Protein AF-A0A356KSC3-F1 (afdb_monomer)

Radius of gyration: 16.09 Å; Cα contacts (8 Å, |Δi|>4): 165; chains: 1; bounding box: 36×37×34 Å

Solvent-accessible surface area (backbone atoms only — not comparable to full-atom values): 6165 Å² total; per-residue (Å²): 76,84,60,41,47,56,72,28,48,77,70,73,50,57,37,32,36,41,50,72,45,70,57,93,95,36,79,43,36,40,39,37,40,24,65,64,40,64,39,87,95,36,61,12,25,31,35,39,35,40,72,95,79,48,36,33,34,33,31,51,90,41,76,85,51,82,69,44,71,64,75,84,78,94,64,64,59,71,78,58,80,89,83,75,70,90,54,84,92,71,60,64,64,69,62,51,52,55,50,48,66,73,39,107

Sequence (104 aa):
DPIDGTKGFLRGEHYAVALALLAGNQVQVAALACPQLPCGEHTGTLAWAIRGEGAFMVPLDEPEAAPVRLAVAQRPLPEARQLESVEPGHHDRERAERLRSALG

Structure (mmCIF, N/CA/C/O backbone):
data_AF-A0A356KSC3-F1
#
_entry.id   AF-A0A356KSC3-F1
#
loop_
_atom_site.group_PDB
_atom_site.id
_atom_site.type_symbol
_atom_site.label_atom_id
_atom_site.label_alt_id
_atom_site.label_comp_id
_atom_site.label_asym_id
_atom_site.label_entity_id
_atom_site.label_seq_id
_atom_site.pdbx_PDB_ins_code
_atom_site.Cartn_x
_atom_site.Cartn_y
_atom_site.Cartn_z
_atom_site.occupancy
_atom_site.B_iso_or_equiv
_atom_site.auth_seq_id
_atom_site.auth_comp_id
_atom_site.auth_asym_id
_atom_site.auth_atom_id
_atom_site.pdbx_PDB_model_num
ATOM 1 N N . ASP A 1 1 ? 1.341 10.148 5.515 1.00 95.56 1 ASP A N 1
ATOM 2 C CA . ASP A 1 1 ? 2.766 10.355 5.229 1.00 95.56 1 ASP A CA 1
ATOM 3 C C . ASP A 1 1 ? 2.912 10.606 3.736 1.00 95.56 1 ASP A C 1
ATOM 5 O O . ASP A 1 1 ? 2.484 9.746 2.971 1.00 95.56 1 ASP A O 1
ATOM 9 N N . PRO A 1 2 ? 3.395 11.780 3.297 1.00 96.31 2 PRO A N 1
ATOM 10 C CA . PRO A 1 2 ? 3.589 12.036 1.875 1.00 96.31 2 PRO A CA 1
ATOM 11 C C . PRO A 1 2 ? 4.611 11.092 1.224 1.00 96.31 2 PRO A C 1
ATOM 13 O O . PRO A 1 2 ? 4.483 10.839 0.032 1.00 96.31 2 PRO A O 1
ATOM 16 N N . ILE A 1 3 ? 5.606 10.584 1.966 1.00 96.94 3 ILE A N 1
ATOM 17 C CA . ILE A 1 3 ? 6.614 9.641 1.459 1.00 96.94 3 ILE A CA 1
ATOM 18 C C . ILE A 1 3 ? 6.989 8.666 2.584 1.00 96.94 3 IL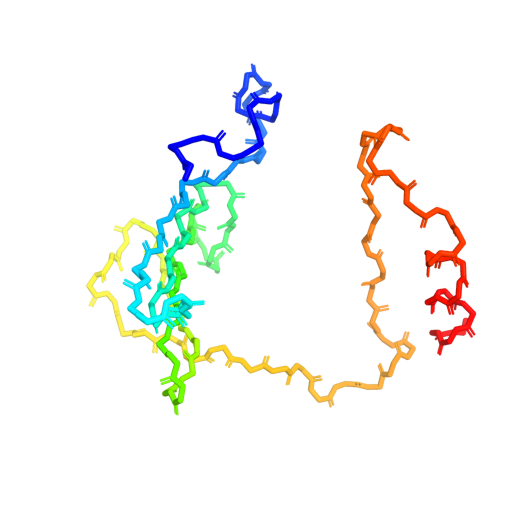E A C 1
ATOM 20 O O . ILE A 1 3 ? 8.005 8.840 3.264 1.00 96.94 3 ILE A O 1
ATOM 24 N N . ASP A 1 4 ? 6.194 7.606 2.732 1.00 94.50 4 ASP A N 1
ATOM 25 C CA . ASP A 1 4 ? 6.536 6.470 3.587 1.00 94.50 4 ASP A CA 1
ATOM 26 C C . ASP A 1 4 ? 7.533 5.558 2.857 1.00 94.50 4 ASP A C 1
ATOM 28 O O . ASP A 1 4 ? 7.320 5.173 1.705 1.00 94.50 4 ASP A O 1
ATOM 32 N N . GLY A 1 5 ? 8.657 5.242 3.503 1.00 92.12 5 GLY A N 1
ATOM 33 C CA . GLY A 1 5 ? 9.799 4.592 2.852 1.00 92.12 5 GLY A CA 1
ATOM 34 C C . GLY A 1 5 ? 10.785 5.569 2.197 1.00 92.12 5 GLY A C 1
ATOM 35 O O . GLY A 1 5 ? 11.319 5.291 1.127 1.00 92.12 5 GLY A O 1
ATOM 36 N N . THR A 1 6 ? 11.085 6.705 2.840 1.00 93.19 6 THR A N 1
ATOM 37 C CA . THR A 1 6 ? 11.959 7.772 2.301 1.00 93.19 6 THR A CA 1
ATOM 38 C C . THR A 1 6 ? 13.312 7.277 1.763 1.00 93.19 6 THR A C 1
ATOM 40 O O . THR A 1 6 ? 13.783 7.770 0.741 1.00 93.19 6 THR A O 1
ATOM 43 N N . LYS A 1 7 ? 13.949 6.283 2.404 1.00 90.88 7 LYS A N 1
ATOM 44 C CA . LYS A 1 7 ? 15.192 5.676 1.883 1.00 90.88 7 LYS A CA 1
ATOM 45 C C . LYS A 1 7 ? 14.972 4.959 0.549 1.00 90.88 7 LYS A C 1
ATOM 47 O O . LYS A 1 7 ? 15.808 5.093 -0.337 1.00 90.88 7 LYS A O 1
ATOM 52 N N . GLY A 1 8 ? 13.865 4.227 0.420 1.00 91.31 8 GLY A N 1
ATOM 53 C CA . GLY A 1 8 ? 13.478 3.565 -0.823 1.00 91.31 8 GLY A CA 1
ATOM 54 C C . GLY A 1 8 ? 13.197 4.589 -1.918 1.00 91.31 8 GLY A C 1
ATOM 55 O O . GLY A 1 8 ? 13.778 4.498 -2.993 1.00 91.31 8 GLY A O 1
ATOM 56 N N . PHE A 1 9 ? 12.446 5.651 -1.605 1.00 93.25 9 PHE A N 1
ATOM 57 C CA . PHE A 1 9 ? 12.219 6.771 -2.527 1.00 93.25 9 PHE A CA 1
ATOM 58 C C . PHE A 1 9 ? 13.531 7.377 -3.054 1.00 93.25 9 PHE A C 1
ATOM 60 O O . PHE A 1 9 ? 13.709 7.511 -4.262 1.00 93.25 9 PHE A O 1
ATOM 67 N N . LEU A 1 10 ? 14.487 7.680 -2.165 1.00 93.69 10 LEU A N 1
ATOM 68 C CA . LEU A 1 10 ? 15.793 8.237 -2.546 1.00 93.69 10 LEU A CA 1
ATOM 69 C C . LEU A 1 10 ? 16.644 7.281 -3.399 1.00 93.69 10 LEU A C 1
ATOM 71 O O . LEU A 1 10 ? 17.506 7.741 -4.145 1.00 93.69 10 LEU A O 1
ATOM 75 N N . ARG A 1 11 ? 16.418 5.968 -3.294 1.00 92.25 11 ARG A N 1
ATOM 76 C CA . ARG A 1 11 ? 17.085 4.936 -4.103 1.00 92.25 11 ARG A CA 1
ATOM 77 C C . ARG A 1 11 ? 16.348 4.625 -5.413 1.00 92.25 11 ARG A C 1
ATOM 79 O O . ARG A 1 11 ? 16.855 3.839 -6.205 1.00 92.25 11 ARG A O 1
ATOM 86 N N . GLY A 1 12 ? 15.180 5.226 -5.654 1.00 90.56 12 GLY A N 1
ATOM 87 C CA . GLY A 1 12 ? 14.307 4.857 -6.775 1.00 90.56 12 GLY A CA 1
ATOM 88 C C . GLY A 1 12 ? 13.635 3.488 -6.604 1.00 90.56 12 GLY A C 1
ATOM 89 O O . GLY A 1 12 ? 13.211 2.885 -7.585 1.00 90.56 12 GLY A O 1
ATOM 90 N N . GLU A 1 13 ? 13.560 2.991 -5.370 1.00 91.19 13 GLU A N 1
ATOM 91 C CA . GLU A 1 13 ? 12.931 1.726 -4.983 1.00 91.19 13 GLU A CA 1
ATOM 92 C C . GLU A 1 13 ? 11.480 1.971 -4.510 1.00 91.19 13 GLU A C 1
ATOM 94 O O . GLU A 1 13 ? 10.837 2.957 -4.877 1.00 91.19 13 GLU A O 1
ATOM 99 N N . HIS A 1 14 ? 10.937 1.066 -3.692 1.00 91.69 14 HIS A N 1
ATOM 100 C CA . HIS A 1 14 ? 9.572 1.155 -3.184 1.00 91.69 14 HIS A CA 1
ATOM 101 C C . HIS A 1 14 ? 9.390 2.287 -2.165 1.00 91.69 14 HIS A C 1
ATOM 103 O O . HIS A 1 14 ? 10.169 2.434 -1.222 1.00 91.69 14 HIS A O 1
ATOM 109 N N . TYR A 1 15 ? 8.298 3.029 -2.326 1.00 95.50 15 TYR A N 1
ATOM 110 C CA . TYR A 1 15 ? 7.739 3.943 -1.334 1.00 95.50 15 TYR A CA 1
ATOM 111 C C . TYR A 1 15 ? 6.213 3.979 -1.480 1.00 95.50 15 TYR A C 1
ATOM 113 O O . TYR A 1 15 ? 5.663 3.469 -2.464 1.00 95.50 15 TYR A O 1
ATOM 121 N N . ALA A 1 16 ? 5.529 4.587 -0.515 1.00 97.56 16 ALA A N 1
ATOM 122 C CA . ALA A 1 16 ? 4.096 4.829 -0.594 1.00 97.56 16 ALA A CA 1
ATOM 123 C C . ALA A 1 16 ? 3.738 6.268 -0.212 1.00 97.56 16 ALA A C 1
ATOM 125 O O . ALA A 1 16 ? 4.354 6.875 0.665 1.00 97.56 16 ALA A O 1
ATOM 126 N N . VAL A 1 17 ? 2.688 6.794 -0.840 1.00 98.06 17 VAL A N 1
ATOM 127 C CA . VAL A 1 17 ? 1.967 7.969 -0.343 1.00 98.06 17 VAL A CA 1
ATOM 128 C C . VAL A 1 17 ? 0.808 7.457 0.501 1.00 98.06 17 VAL A C 1
ATOM 130 O O . VAL A 1 17 ? -0.072 6.761 -0.008 1.00 98.06 17 VAL A O 1
ATOM 133 N N . ALA A 1 18 ? 0.806 7.790 1.788 1.00 98.25 18 ALA A N 1
ATOM 134 C CA . ALA A 1 18 ? -0.153 7.274 2.754 1.00 98.25 18 ALA A CA 1
ATOM 135 C C . ALA A 1 18 ? -1.085 8.367 3.281 1.00 98.25 18 ALA A C 1
ATOM 137 O O . ALA A 1 18 ? -0.636 9.390 3.811 1.00 98.25 18 ALA A O 1
ATOM 138 N N . LEU A 1 19 ? -2.391 8.115 3.216 1.00 98.31 19 LEU A N 1
ATOM 139 C CA . LEU A 1 19 ? -3.431 9.002 3.726 1.00 98.31 19 LEU A CA 1
ATOM 140 C C . LEU A 1 19 ? -4.427 8.215 4.579 1.00 98.31 19 LEU A C 1
ATOM 142 O O . LEU A 1 19 ? -4.802 7.095 4.244 1.00 98.31 19 LEU A O 1
ATOM 146 N N . ALA A 1 20 ? -4.886 8.813 5.675 1.00 98.25 20 ALA A N 1
ATOM 147 C CA . ALA A 1 20 ? -5.933 8.234 6.504 1.00 98.25 20 ALA A CA 1
ATOM 148 C C . ALA A 1 20 ? -6.877 9.316 7.029 1.00 98.25 20 ALA A C 1
ATOM 150 O O . ALA A 1 20 ? -6.445 10.414 7.383 1.00 98.25 20 ALA A O 1
ATOM 151 N N . LEU A 1 21 ? -8.160 8.971 7.117 1.00 98.50 21 LEU A N 1
ATOM 152 C CA . LEU A 1 21 ? -9.179 9.759 7.797 1.00 98.50 21 LEU A CA 1
ATOM 153 C C . LEU A 1 21 ? -9.457 9.137 9.162 1.00 98.50 21 LEU A C 1
ATOM 155 O O . LEU A 1 21 ? -9.855 7.971 9.260 1.00 98.50 21 LEU A O 1
ATOM 159 N N . LEU A 1 22 ? -9.280 9.936 10.211 1.00 98.25 22 LEU A N 1
ATOM 160 C CA . LEU A 1 22 ? -9.618 9.560 11.574 1.00 98.25 22 LEU A CA 1
ATOM 161 C C . LEU A 1 22 ? -10.914 10.249 12.001 1.00 98.25 22 LEU A C 1
ATOM 163 O O . LEU A 1 22 ? -11.097 11.442 11.771 1.00 98.25 22 LEU A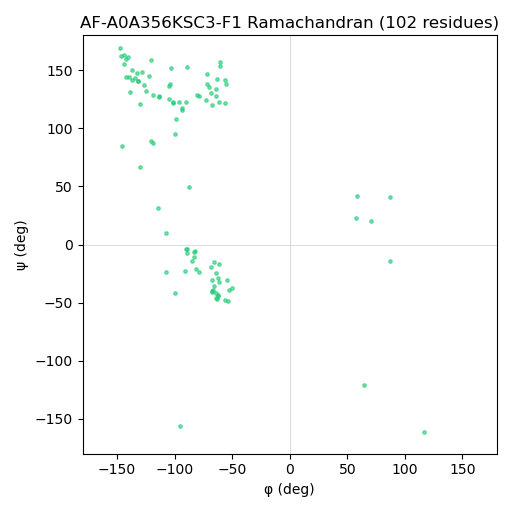 O 1
ATOM 167 N N . ALA A 1 23 ? -11.775 9.506 12.687 1.00 98.19 23 ALA A N 1
ATOM 168 C CA . ALA A 1 23 ? -12.917 10.045 13.414 1.00 98.19 23 ALA A CA 1
ATOM 169 C C . ALA A 1 23 ? -13.029 9.315 14.754 1.00 98.19 23 ALA A C 1
ATOM 171 O O . ALA A 1 23 ? -12.939 8.087 14.797 1.00 98.19 23 ALA A O 1
ATOM 172 N N . GLY A 1 24 ? -13.178 10.063 15.851 1.00 96.94 24 GLY A N 1
ATOM 173 C CA . GLY A 1 24 ? -13.285 9.486 17.197 1.00 96.94 24 GLY A CA 1
ATOM 174 C C . GLY A 1 24 ? -12.077 8.631 17.600 1.00 96.94 24 GLY A C 1
ATOM 175 O O . GLY A 1 24 ? -12.253 7.548 18.145 1.00 96.94 24 GLY A O 1
ATOM 176 N N . ASN A 1 25 ? -10.855 9.080 17.288 1.00 96.75 25 ASN A N 1
ATOM 177 C CA . ASN A 1 25 ? -9.606 8.335 17.520 1.00 96.75 25 ASN A CA 1
ATOM 178 C C . ASN A 1 25 ? -9.544 6.956 16.840 1.00 96.75 25 ASN A C 1
ATOM 180 O O . ASN A 1 25 ? -8.772 6.088 17.244 1.00 96.75 25 ASN A O 1
ATOM 184 N N . GLN A 1 26 ? -10.334 6.748 15.788 1.00 97.94 26 GLN A N 1
ATOM 185 C CA . GLN A 1 26 ? -10.325 5.524 15.001 1.00 97.94 26 GLN A CA 1
ATOM 186 C C . GLN A 1 26 ? -10.129 5.847 13.523 1.00 97.94 26 GLN A C 1
ATOM 188 O O . GLN A 1 26 ? -10.755 6.761 12.988 1.00 97.94 26 GLN A O 1
ATOM 193 N N . VAL A 1 27 ? -9.279 5.068 12.850 1.00 97.94 27 VAL A N 1
ATOM 194 C CA . VAL A 1 27 ? -9.131 5.126 11.390 1.00 97.94 27 VAL A CA 1
ATOM 195 C C . VAL A 1 27 ? -10.420 4.611 10.752 1.00 97.94 27 VAL A C 1
ATOM 197 O O . VAL A 1 27 ? -10.809 3.464 11.003 1.00 97.94 27 VAL A O 1
ATOM 200 N N . GLN A 1 28 ? -11.070 5.462 9.959 1.00 98.56 28 GLN A N 1
ATOM 201 C CA . GLN A 1 28 ? -12.304 5.156 9.228 1.00 98.56 28 GLN A CA 1
ATOM 202 C C . GLN A 1 28 ? -12.020 4.819 7.766 1.00 98.56 28 GLN A C 1
ATOM 204 O O . GLN A 1 28 ? -12.578 3.862 7.236 1.00 98.56 28 GLN A O 1
ATOM 209 N N . VAL A 1 29 ? -11.113 5.575 7.145 1.00 98.44 2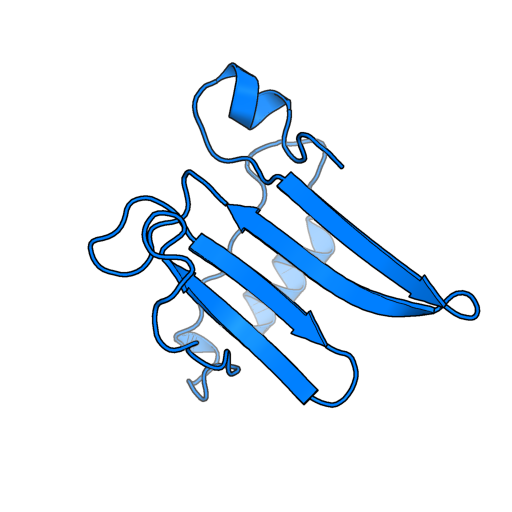9 VAL A N 1
ATOM 210 C CA . VAL A 1 29 ? -10.666 5.370 5.764 1.00 98.44 29 VAL A CA 1
ATOM 211 C C . VAL A 1 29 ? -9.145 5.409 5.738 1.00 98.44 29 VAL A C 1
ATOM 213 O O . VAL A 1 29 ? -8.538 6.227 6.431 1.00 98.44 29 VAL A O 1
ATOM 216 N N . ALA A 1 30 ? -8.534 4.544 4.939 1.00 98.44 30 ALA A N 1
ATOM 217 C CA . ALA A 1 30 ? -7.107 4.574 4.647 1.00 98.44 30 ALA A CA 1
ATOM 218 C C . ALA A 1 30 ? -6.888 4.398 3.145 1.00 98.44 30 ALA A C 1
ATOM 220 O O . ALA A 1 30 ? -7.613 3.633 2.514 1.00 98.44 30 ALA A O 1
ATOM 221 N N . ALA A 1 31 ? -5.893 5.084 2.595 1.00 98.31 31 ALA A N 1
ATOM 222 C CA . ALA A 1 31 ? -5.466 4.958 1.212 1.00 98.31 31 ALA A CA 1
ATOM 223 C C . ALA A 1 31 ? -3.935 4.930 1.129 1.00 98.31 31 ALA A C 1
ATOM 225 O O . ALA A 1 31 ? -3.243 5.642 1.864 1.00 98.31 31 ALA A O 1
ATOM 226 N N . LEU A 1 32 ? -3.429 4.103 0.222 1.00 98.38 32 LEU A N 1
ATOM 227 C CA . LEU A 1 32 ? -2.024 3.955 -0.120 1.00 98.38 32 LEU A CA 1
ATOM 228 C C . LEU A 1 32 ? -1.893 4.030 -1.638 1.00 98.38 32 LEU A C 1
ATOM 230 O O . LEU A 1 32 ? -2.463 3.203 -2.349 1.00 98.38 32 LEU A O 1
ATOM 234 N N . ALA A 1 33 ? -1.124 4.995 -2.131 1.00 98.00 33 ALA A N 1
ATOM 235 C CA . ALA A 1 33 ? -0.614 4.952 -3.495 1.00 98.00 33 ALA A CA 1
ATOM 236 C C . ALA A 1 33 ? 0.801 4.371 -3.456 1.00 98.00 33 ALA A C 1
ATOM 238 O O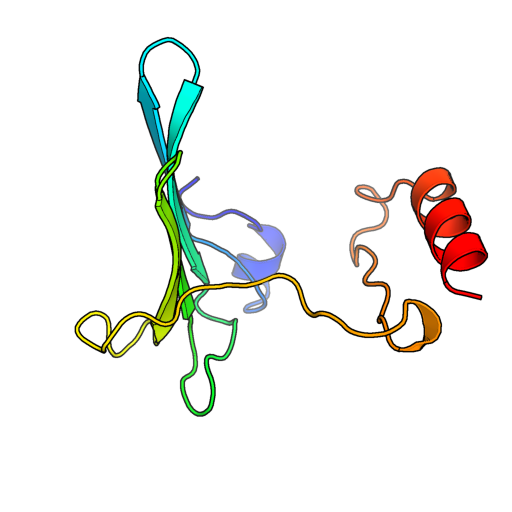 . ALA A 1 33 ? 1.666 4.910 -2.764 1.00 98.00 33 ALA A O 1
ATOM 239 N N . CYS A 1 34 ? 1.025 3.286 -4.193 1.00 97.56 34 CYS A N 1
ATOM 240 C CA . CYS A 1 34 ? 2.276 2.532 -4.233 1.00 97.56 34 CYS A CA 1
ATOM 241 C C . CYS A 1 34 ? 2.824 2.533 -5.672 1.00 97.56 34 CYS A C 1
ATOM 243 O O . CYS A 1 34 ? 2.494 1.627 -6.444 1.00 97.56 34 CYS A O 1
ATOM 245 N N . PRO A 1 35 ? 3.643 3.528 -6.065 1.00 96.56 35 PRO A N 1
ATOM 246 C CA . PRO A 1 35 ? 4.034 3.722 -7.464 1.00 96.56 35 PRO A CA 1
ATOM 247 C C . PRO A 1 35 ? 4.952 2.646 -8.043 1.00 96.56 35 PRO A C 1
ATOM 249 O O . PRO A 1 35 ? 5.045 2.540 -9.255 1.00 96.56 35 PRO A O 1
ATOM 252 N N . GLN A 1 36 ? 5.635 1.868 -7.200 1.00 94.31 36 GLN A N 1
ATOM 253 C CA . GLN A 1 36 ? 6.502 0.757 -7.615 1.00 94.31 36 GLN A CA 1
ATOM 254 C C . GLN A 1 36 ? 5.894 -0.619 -7.315 1.00 94.31 36 GLN A C 1
ATOM 256 O O . GLN A 1 36 ? 6.607 -1.617 -7.373 1.00 94.31 36 GLN A O 1
ATOM 261 N N . LEU A 1 37 ? 4.620 -0.698 -6.915 1.00 94.50 37 LEU A N 1
ATOM 262 C CA . LEU A 1 37 ? 3.939 -1.975 -6.696 1.00 94.50 37 LEU A CA 1
ATOM 263 C C . LEU A 1 37 ? 3.093 -2.313 -7.931 1.00 94.50 37 LEU A C 1
ATOM 265 O O . LEU A 1 37 ? 2.048 -1.680 -8.112 1.00 94.50 37 LEU A O 1
ATOM 269 N N . PRO A 1 38 ? 3.493 -3.302 -8.752 1.00 94.00 38 PRO A N 1
ATOM 270 C CA . PRO A 1 38 ? 2.765 -3.628 -9.970 1.00 94.00 38 PRO A CA 1
ATOM 271 C C . PRO A 1 38 ? 1.344 -4.119 -9.690 1.00 94.00 38 PRO A C 1
ATOM 273 O O . PRO A 1 38 ? 1.115 -4.885 -8.749 1.00 94.00 38 PRO A O 1
ATOM 276 N N . CYS A 1 39 ? 0.407 -3.723 -10.548 1.00 93.62 39 CYS A N 1
ATOM 277 C CA . CYS A 1 39 ? -0.977 -4.188 -10.535 1.00 93.62 39 CYS A CA 1
ATOM 278 C C . CYS A 1 39 ? -1.266 -4.899 -11.863 1.00 93.62 39 CYS A C 1
ATOM 280 O O . CYS A 1 39 ? -1.679 -4.274 -12.835 1.00 93.62 39 CYS A O 1
ATOM 282 N N . GLY A 1 40 ? -0.983 -6.202 -11.943 1.00 89.94 40 GLY A N 1
ATOM 283 C CA . GLY A 1 40 ? -1.005 -6.914 -13.226 1.00 89.94 40 GLY A CA 1
ATOM 284 C C . GLY A 1 40 ? 0.071 -6.370 -14.171 1.00 89.94 40 GLY A C 1
ATOM 285 O O . GLY A 1 40 ? 1.246 -6.382 -13.817 1.00 89.94 40 GLY A O 1
ATOM 286 N N . GLU A 1 41 ? -0.340 -5.869 -15.336 1.00 92.12 41 GLU A N 1
ATOM 287 C CA . GLU A 1 41 ? 0.553 -5.257 -16.335 1.00 92.12 41 GLU A CA 1
ATOM 288 C C . GLU A 1 41 ? 0.878 -3.776 -16.036 1.00 92.12 41 GLU A C 1
ATOM 290 O O . GLU A 1 41 ? 1.709 -3.171 -16.712 1.00 92.12 41 GLU A O 1
ATOM 295 N N . HIS A 1 42 ? 0.244 -3.180 -15.021 1.00 93.25 42 HIS A N 1
ATOM 296 C CA . HIS A 1 42 ? 0.417 -1.774 -14.655 1.00 93.25 42 HIS A CA 1
ATOM 297 C C . HIS A 1 42 ? 1.556 -1.566 -13.656 1.00 93.25 42 HIS A C 1
ATOM 299 O O . HIS A 1 42 ? 1.860 -2.434 -12.835 1.00 93.25 42 HIS A O 1
ATOM 305 N N . THR A 1 43 ? 2.164 -0.379 -13.676 1.00 88.81 43 THR A N 1
ATOM 306 C CA . THR A 1 43 ? 3.393 -0.089 -12.916 1.00 88.81 43 THR A CA 1
ATOM 307 C C . THR A 1 43 ? 3.163 0.322 -11.462 1.00 88.81 43 THR A C 1
ATOM 309 O O . THR A 1 43 ? 4.100 0.252 -10.672 1.00 88.81 43 THR A O 1
ATOM 312 N N . GLY A 1 44 ? 1.933 0.670 -11.076 1.00 96.81 44 GLY A N 1
ATOM 313 C CA . GLY A 1 44 ? 1.604 1.096 -9.717 1.00 96.81 44 GLY A CA 1
ATOM 314 C C . GLY A 1 44 ? 0.233 0.622 -9.254 1.00 96.81 44 GLY A C 1
ATOM 315 O O . GLY A 1 44 ? -0.633 0.271 -10.054 1.00 96.81 44 GLY A O 1
ATOM 316 N N . THR A 1 45 ? 0.023 0.661 -7.941 1.00 97.94 45 THR A N 1
ATOM 317 C CA . THR A 1 45 ? -1.241 0.273 -7.304 1.00 97.94 45 THR A CA 1
ATOM 318 C C . THR A 1 45 ? -1.766 1.410 -6.437 1.00 97.94 45 THR A C 1
ATOM 320 O O . THR A 1 45 ? -1.031 1.951 -5.609 1.00 97.94 45 THR A O 1
ATOM 323 N N . LEU A 1 46 ? -3.049 1.735 -6.575 1.00 98.12 46 LEU A N 1
ATOM 324 C CA . LEU A 1 46 ? -3.804 2.498 -5.587 1.00 98.12 46 LEU A CA 1
ATOM 325 C C . LEU A 1 46 ? -4.658 1.522 -4.778 1.00 98.12 46 LEU A C 1
ATOM 327 O O . LEU A 1 46 ? -5.491 0.818 -5.341 1.00 98.12 46 LEU A O 1
ATOM 331 N N . ALA A 1 47 ? -4.472 1.489 -3.463 1.00 98.19 47 ALA A N 1
ATOM 332 C CA . ALA A 1 47 ? -5.258 0.666 -2.555 1.00 98.19 47 ALA A CA 1
ATOM 333 C C . ALA A 1 47 ? -5.939 1.528 -1.493 1.00 98.19 47 ALA A C 1
ATOM 335 O O . ALA A 1 47 ? -5.371 2.509 -1.015 1.00 98.19 47 ALA A O 1
ATOM 336 N N . TRP A 1 48 ? -7.146 1.151 -1.086 1.00 98.56 48 TRP A N 1
ATOM 337 C CA . TRP A 1 48 ? -7.851 1.811 0.007 1.00 98.56 48 TRP A CA 1
ATOM 338 C C . TRP A 1 48 ? -8.700 0.831 0.799 1.00 98.56 48 TRP A C 1
ATOM 340 O O . TRP A 1 48 ? -9.023 -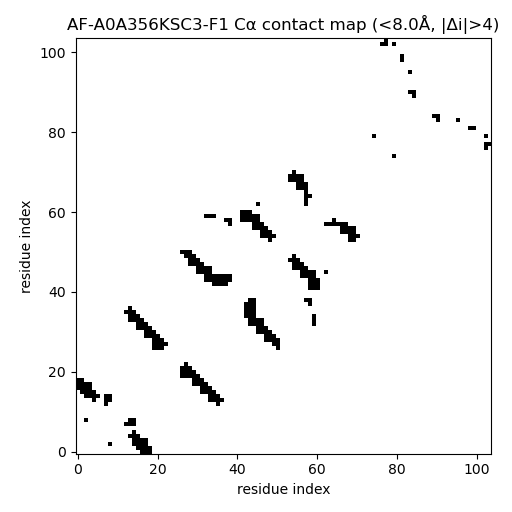0.265 0.346 1.00 98.56 48 TRP A O 1
ATOM 350 N N . ALA A 1 49 ? -9.070 1.237 2.004 1.00 98.56 49 ALA A N 1
ATOM 351 C CA . ALA A 1 49 ? -9.977 0.495 2.853 1.00 98.56 49 ALA A CA 1
ATOM 352 C C . ALA A 1 49 ? -10.936 1.440 3.566 1.00 98.56 49 ALA A C 1
ATOM 354 O O . ALA A 1 49 ? -10.551 2.532 3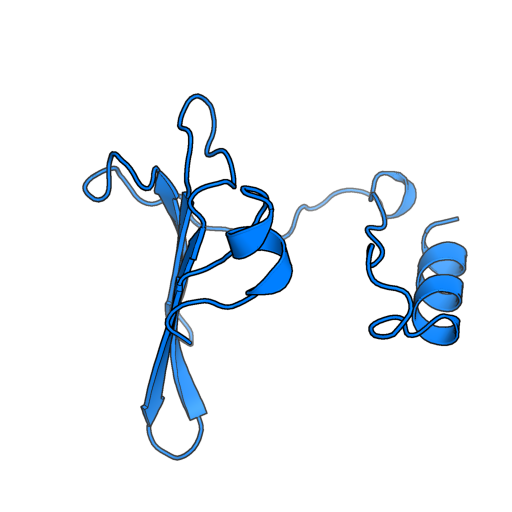.991 1.00 98.56 49 ALA A O 1
ATOM 355 N N . ILE A 1 50 ? -12.171 0.976 3.728 1.00 98.50 50 ILE A N 1
ATOM 356 C CA . ILE A 1 50 ? -13.210 1.638 4.512 1.00 98.50 50 ILE A CA 1
ATOM 357 C C . ILE A 1 50 ? -13.604 0.681 5.634 1.00 98.50 50 ILE A C 1
ATOM 359 O O . ILE A 1 50 ? -13.875 -0.507 5.409 1.00 98.50 50 ILE A O 1
ATOM 363 N N . ARG A 1 51 ? -13.604 1.185 6.869 1.00 97.94 51 ARG A N 1
ATOM 364 C CA . ARG A 1 51 ? -13.949 0.400 8.055 1.00 97.94 51 ARG A CA 1
ATOM 365 C C . ARG A 1 51 ? -15.340 -0.215 7.893 1.00 97.94 51 ARG A C 1
ATOM 367 O O . ARG A 1 51 ? -16.323 0.494 7.751 1.00 97.94 51 ARG A O 1
ATOM 374 N N . GLY A 1 52 ? -15.407 -1.543 7.970 1.00 97.62 52 GLY A N 1
ATOM 375 C CA . GLY A 1 52 ? -16.657 -2.300 7.851 1.00 97.62 52 GLY A CA 1
ATOM 376 C C . GLY A 1 52 ? -17.056 -2.670 6.418 1.00 97.62 52 GLY A C 1
ATOM 377 O O . GLY A 1 52 ? -17.867 -3.574 6.253 1.00 97.62 52 GLY A O 1
ATOM 378 N N . GLU A 1 53 ? -16.451 -2.068 5.392 1.00 97.94 53 GLU A N 1
ATOM 379 C CA . GLU A 1 53 ? -16.816 -2.321 3.985 1.00 97.94 53 GLU A CA 1
ATOM 380 C C . GLU A 1 53 ? -15.755 -3.154 3.241 1.00 97.94 53 GLU A C 1
ATOM 382 O O . GLU A 1 53 ? -16.053 -3.913 2.312 1.00 97.94 53 GLU A O 1
ATOM 387 N N . GLY A 1 54 ? -14.512 -3.118 3.725 1.00 97.62 54 GLY A N 1
ATOM 388 C CA . GLY A 1 54 ? -13.407 -3.933 3.228 1.00 97.62 54 GLY A CA 1
ATOM 389 C C . GLY A 1 54 ? -12.288 -3.091 2.631 1.00 97.62 54 GLY A C 1
ATOM 390 O O . GLY A 1 54 ? -12.172 -1.899 2.916 1.00 97.62 54 GLY A O 1
ATOM 391 N N . ALA A 1 55 ? -11.446 -3.744 1.833 1.00 98.25 55 ALA A N 1
ATOM 392 C CA . ALA A 1 55 ? -10.305 -3.137 1.168 1.00 98.25 55 ALA A CA 1
ATOM 393 C C . ALA A 1 55 ? -10.334 -3.445 -0.329 1.00 98.25 55 ALA A C 1
ATOM 395 O O . ALA A 1 55 ? -10.815 -4.502 -0.743 1.00 98.25 55 ALA A O 1
ATOM 396 N N . PHE A 1 56 ? -9.827 -2.515 -1.124 1.00 98.12 56 PHE A N 1
ATOM 397 C CA . PHE A 1 56 ? -9.923 -2.519 -2.575 1.00 98.12 56 PHE A CA 1
ATOM 398 C C . PHE A 1 56 ? -8.627 -2.002 -3.191 1.00 98.12 56 PHE A C 1
ATOM 400 O O . PHE A 1 56 ? -7.858 -1.304 -2.525 1.00 98.12 56 PHE A O 1
ATOM 407 N N . MET A 1 57 ? -8.398 -2.337 -4.457 1.00 97.88 57 MET A N 1
ATOM 408 C CA . MET A 1 57 ? -7.298 -1.795 -5.244 1.00 97.88 57 MET A CA 1
ATOM 409 C C . MET A 1 57 ? -7.676 -1.584 -6.712 1.00 97.88 57 MET A C 1
ATOM 411 O O . MET A 1 57 ? -8.554 -2.274 -7.236 1.00 97.88 57 MET A O 1
ATOM 415 N N . VAL A 1 58 ? -6.965 -0.663 -7.359 1.00 98.12 58 VAL A N 1
ATOM 416 C CA . VAL A 1 58 ? -6.952 -0.415 -8.809 1.00 98.12 58 VAL A CA 1
ATOM 417 C C . VAL A 1 58 ? -5.519 -0.106 -9.262 1.00 98.12 58 VAL A C 1
ATOM 419 O O . VAL A 1 58 ? -4.681 0.253 -8.422 1.00 98.12 58 VAL A O 1
ATOM 422 N N . PRO A 1 59 ? -5.213 -0.215 -10.565 1.00 98.06 59 PRO A N 1
ATOM 423 C CA . PRO A 1 59 ? -3.992 0.350 -11.118 1.00 98.06 59 PRO A CA 1
ATOM 424 C C . PRO A 1 59 ? -3.878 1.848 -10.824 1.00 98.06 59 PRO A C 1
ATOM 426 O O . PRO A 1 59 ? -4.856 2.589 -10.904 1.00 98.06 59 PRO A O 1
ATOM 429 N N . LEU A 1 60 ? -2.681 2.307 -10.463 1.00 97.06 60 LEU A N 1
ATOM 430 C CA . LEU A 1 60 ? -2.457 3.713 -10.108 1.00 97.06 60 LEU A CA 1
ATOM 431 C C . LEU A 1 60 ? -2.610 4.659 -11.313 1.00 97.06 60 LEU A C 1
ATOM 433 O O . LEU A 1 60 ? -2.992 5.814 -11.143 1.00 97.06 60 LEU A O 1
ATOM 437 N N . ASP A 1 61 ? -2.296 4.169 -12.509 1.00 96.06 61 ASP A N 1
ATOM 438 C CA . ASP A 1 61 ? -2.421 4.852 -13.798 1.00 96.06 61 ASP A CA 1
ATOM 439 C C . ASP A 1 61 ? -3.837 4.772 -14.401 1.00 96.06 61 ASP A C 1
ATOM 441 O O . ASP A 1 61 ? -4.142 5.531 -15.318 1.00 96.06 61 ASP A O 1
ATOM 445 N N . GLU A 1 62 ? -4.725 3.941 -13.843 1.00 96.12 62 GLU A N 1
ATOM 446 C CA . GLU A 1 62 ? -6.143 3.842 -14.218 1.00 96.12 62 GLU A CA 1
ATOM 447 C C . GLU A 1 62 ? -7.066 3.910 -12.983 1.00 96.12 62 GLU A C 1
ATOM 449 O O . GLU A 1 62 ? -7.755 2.94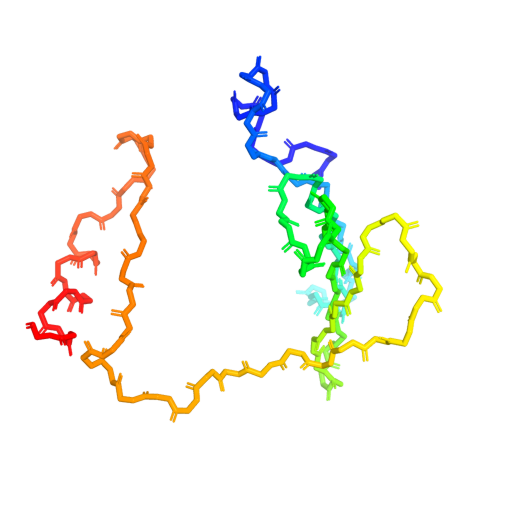3 -12.645 1.00 96.12 62 GLU A O 1
ATOM 454 N N . PRO A 1 63 ? -7.132 5.059 -12.284 1.00 91.31 63 PRO A N 1
ATOM 455 C CA . PRO A 1 63 ? -7.881 5.182 -11.030 1.00 91.31 63 PRO A CA 1
ATOM 456 C C . PRO A 1 63 ? -9.404 5.028 -11.187 1.00 91.31 63 PRO A C 1
ATOM 458 O O . PRO A 1 63 ? -10.108 4.850 -10.194 1.00 91.31 63 PRO A O 1
ATOM 461 N N . GLU A 1 64 ? -9.917 5.106 -12.417 1.00 94.62 64 GLU A N 1
ATOM 462 C CA . GLU A 1 64 ? -11.337 4.940 -12.757 1.00 94.62 64 GLU A CA 1
ATOM 463 C C . GLU A 1 64 ? -11.717 3.481 -13.068 1.00 94.62 64 GLU A C 1
ATOM 465 O O . GLU A 1 64 ? -12.894 3.182 -13.287 1.00 94.62 64 GLU A O 1
ATOM 470 N N . ALA A 1 65 ? -10.745 2.562 -13.085 1.00 95.88 65 ALA A N 1
ATOM 471 C CA . ALA A 1 65 ? -10.997 1.145 -13.301 1.00 95.88 65 ALA A CA 1
ATOM 472 C C . ALA A 1 65 ? -11.919 0.554 -12.219 1.00 95.88 65 ALA A C 1
ATOM 474 O O . ALA A 1 65 ? -12.018 1.045 -11.092 1.00 95.88 65 ALA A O 1
ATOM 475 N N . ALA A 1 66 ? -12.588 -0.554 -12.553 1.00 96.88 66 ALA A N 1
ATOM 476 C CA . ALA A 1 66 ? -13.433 -1.264 -11.601 1.00 96.88 66 ALA A CA 1
ATOM 477 C C . ALA A 1 66 ? -12.590 -1.777 -10.410 1.00 96.88 66 ALA A C 1
ATOM 479 O O . ALA A 1 66 ? -11.657 -2.556 -10.626 1.00 96.88 66 ALA A O 1
ATOM 480 N N . PRO A 1 67 ? -12.913 -1.402 -9.156 1.00 97.12 67 PRO A N 1
ATOM 481 C CA . PRO A 1 67 ? -12.119 -1.809 -8.005 1.00 97.12 67 PRO A CA 1
ATOM 482 C C . PRO A 1 67 ? -12.130 -3.318 -7.781 1.00 97.12 67 PRO A C 1
ATOM 484 O O . PRO A 1 67 ? -13.187 -3.952 -7.728 1.00 97.12 67 PRO A O 1
ATOM 487 N N . VAL A 1 68 ? -10.950 -3.886 -7.543 1.00 96.50 68 VAL A N 1
ATOM 488 C CA . VAL A 1 68 ? -10.808 -5.276 -7.110 1.00 96.50 68 VAL A CA 1
ATOM 489 C C . VAL A 1 68 ? -10.826 -5.318 -5.591 1.00 96.50 68 VAL A C 1
ATOM 491 O O . VAL A 1 68 ? -9.992 -4.697 -4.934 1.00 96.50 68 VAL A O 1
ATOM 494 N N . ARG A 1 69 ? -11.759 -6.075 -5.008 1.00 97.25 69 ARG A N 1
ATOM 495 C CA . ARG A 1 69 ? -11.804 -6.282 -3.556 1.00 97.25 69 ARG A CA 1
ATOM 496 C C . ARG A 1 69 ? -10.664 -7.199 -3.118 1.00 97.25 69 ARG A C 1
ATOM 498 O O . ARG A 1 69 ? -10.548 -8.327 -3.592 1.00 97.25 69 ARG A O 1
ATOM 505 N N . LEU A 1 70 ? -9.855 -6.727 -2.177 1.00 95.44 70 LEU A N 1
ATOM 506 C CA . LEU A 1 70 ? -8.790 -7.506 -1.563 1.00 95.44 70 LEU A CA 1
ATOM 507 C C . LEU A 1 70 ? -9.385 -8.562 -0.628 1.00 95.44 70 LEU A C 1
ATOM 509 O O . LEU A 1 70 ? -10.304 -8.293 0.149 1.00 95.44 70 LEU A O 1
ATOM 513 N N . ALA A 1 71 ? -8.823 -9.764 -0.683 1.00 92.69 71 ALA A N 1
ATOM 514 C CA . ALA A 1 71 ? -9.187 -10.873 0.182 1.00 92.69 71 ALA A CA 1
ATOM 515 C C . ALA A 1 71 ? -7.929 -11.597 0.659 1.00 92.69 71 ALA A C 1
ATOM 517 O O . ALA A 1 71 ? -6.915 -11.649 -0.038 1.00 92.69 71 ALA A O 1
ATOM 518 N N . VAL A 1 72 ? -8.008 -12.174 1.855 1.00 89.31 72 VAL A N 1
ATOM 519 C CA . VAL A 1 72 ? -6.955 -13.055 2.359 1.00 89.31 72 VAL A CA 1
ATOM 520 C C . VAL A 1 72 ? -6.956 -14.328 1.517 1.00 89.31 72 VAL A C 1
ATOM 522 O O . VAL A 1 72 ? -8.005 -14.930 1.285 1.00 89.31 72 VAL A O 1
ATOM 525 N N . ALA A 1 73 ? -5.778 -14.725 1.036 1.00 87.56 73 ALA A N 1
ATOM 526 C CA . ALA A 1 73 ? -5.634 -15.950 0.268 1.00 87.56 73 ALA A CA 1
ATOM 527 C C . ALA A 1 73 ? -5.964 -17.168 1.143 1.00 87.56 73 ALA A C 1
ATOM 529 O O . ALA A 1 73 ? -5.369 -17.361 2.199 1.00 87.56 73 ALA A O 1
ATOM 530 N N . GLN A 1 74 ? -6.861 -18.026 0.661 1.00 87.94 74 GLN A N 1
ATOM 531 C CA . GLN A 1 74 ? -7.257 -19.267 1.334 1.00 87.94 74 GLN A CA 1
ATOM 532 C C . GLN A 1 74 ? -6.319 -20.424 0.951 1.00 87.94 74 GLN A C 1
ATOM 534 O O . GLN A 1 74 ? -6.774 -21.477 0.508 1.00 87.94 74 GLN A O 1
ATOM 539 N N . ARG A 1 75 ? -5.001 -20.204 1.046 1.00 85.25 75 ARG A N 1
ATOM 540 C CA . ARG A 1 75 ? -3.974 -21.209 0.718 1.00 85.25 75 ARG A CA 1
ATOM 541 C C . ARG A 1 75 ? -3.374 -21.830 1.984 1.00 85.25 75 ARG A C 1
ATOM 543 O O . ARG A 1 75 ? -3.342 -21.157 3.016 1.00 85.25 75 ARG A O 1
ATOM 550 N N . PRO A 1 76 ? -2.890 -23.084 1.930 1.00 85.75 76 PRO A N 1
ATOM 551 C CA . PRO A 1 76 ? -2.171 -23.695 3.043 1.00 85.75 76 PRO A CA 1
ATOM 552 C C . PRO A 1 76 ? -0.963 -22.853 3.464 1.00 85.75 76 PRO A C 1
ATOM 554 O O . PRO A 1 76 ? -0.248 -22.320 2.616 1.00 85.75 76 PRO A O 1
ATOM 557 N N . LEU A 1 77 ? -0.707 -22.772 4.772 1.00 82.56 77 LEU A N 1
ATOM 558 C CA . LEU A 1 77 ? 0.434 -22.028 5.318 1.00 82.56 77 LEU A CA 1
ATOM 559 C C . LEU A 1 77 ? 1.788 -22.411 4.688 1.00 82.56 77 LEU A C 1
ATOM 561 O O . LEU A 1 77 ? 2.539 -21.489 4.387 1.00 82.56 77 LEU A O 1
ATOM 565 N N . PRO A 1 78 ? 2.092 -23.688 4.382 1.00 84.06 78 PRO A N 1
ATOM 566 C CA . PRO A 1 78 ? 3.360 -24.047 3.737 1.00 84.06 78 PRO A CA 1
ATOM 567 C C . PRO A 1 78 ? 3.584 -23.434 2.343 1.00 84.06 78 PRO A C 1
ATOM 569 O O . PRO A 1 78 ? 4.708 -23.408 1.855 1.00 84.06 78 PRO A O 1
ATOM 572 N N . GLU A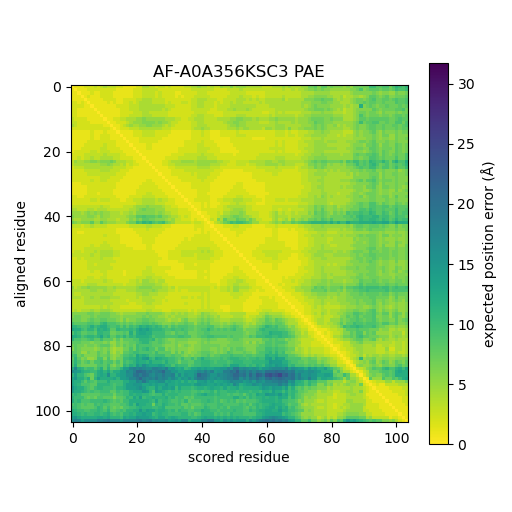 1 79 ? 2.535 -22.937 1.677 1.00 86.31 79 GLU A N 1
ATOM 573 C CA . GLU A 1 79 ? 2.653 -22.224 0.394 1.00 86.31 79 GLU A CA 1
ATOM 574 C C . GLU A 1 79 ? 2.866 -20.712 0.569 1.00 86.31 79 GLU A C 1
ATOM 576 O O . GLU A 1 79 ? 3.080 -19.982 -0.408 1.00 86.31 79 GLU A O 1
ATOM 581 N N . ALA A 1 80 ? 2.765 -20.208 1.801 1.00 87.38 80 ALA A N 1
ATOM 582 C CA . ALA A 1 80 ? 2.987 -18.806 2.096 1.00 87.38 80 ALA A CA 1
ATOM 583 C C . ALA A 1 80 ? 4.477 -18.464 1.988 1.00 87.38 80 ALA A C 1
ATOM 585 O O . ALA A 1 80 ? 5.363 -19.253 2.307 1.00 87.38 80 ALA A O 1
ATOM 586 N N . ARG A 1 81 ? 4.757 -17.236 1.550 1.00 87.25 81 ARG A N 1
ATOM 587 C CA . ARG A 1 81 ? 6.111 -16.684 1.529 1.00 87.25 81 ARG A CA 1
ATOM 588 C C . ARG A 1 81 ? 6.246 -15.691 2.667 1.00 87.25 81 ARG A C 1
ATOM 590 O O . ARG A 1 81 ? 5.459 -14.750 2.755 1.00 87.25 81 ARG A O 1
ATOM 597 N N . GLN A 1 82 ? 7.249 -15.891 3.512 1.00 86.25 82 GLN A N 1
ATOM 598 C CA . GLN A 1 82 ? 7.631 -14.909 4.517 1.00 86.25 82 GLN A CA 1
ATOM 599 C C . GLN A 1 82 ? 8.485 -13.821 3.864 1.00 86.25 82 GLN A C 1
ATOM 601 O O . GLN A 1 82 ? 9.457 -14.117 3.171 1.00 86.25 82 GLN A O 1
ATOM 606 N N . LEU A 1 83 ? 8.101 -12.566 4.084 1.00 85.94 83 LEU A N 1
ATOM 607 C CA . LEU A 1 83 ? 8.886 -11.394 3.714 1.00 85.94 83 LEU A CA 1
ATOM 608 C C . LEU A 1 83 ? 9.502 -10.812 4.983 1.00 85.94 83 LEU A C 1
ATOM 610 O O . LEU A 1 83 ? 8.826 -10.694 6.005 1.00 85.94 83 LEU A O 1
ATOM 614 N N . GLU A 1 84 ? 10.771 -10.438 4.906 1.00 81.81 84 GLU A N 1
ATOM 615 C CA . GLU A 1 84 ? 11.499 -9.803 6.001 1.00 81.81 84 GLU A CA 1
ATOM 616 C C . GLU A 1 84 ? 11.995 -8.430 5.555 1.00 81.81 84 GLU A C 1
ATOM 618 O O . GLU A 1 84 ? 12.084 -8.143 4.359 1.00 81.81 84 GLU A O 1
ATOM 623 N N . SER A 1 85 ? 12.288 -7.556 6.518 1.00 76.56 85 SER A N 1
ATOM 624 C CA . SER A 1 85 ? 12.828 -6.234 6.205 1.00 76.56 85 SER A CA 1
ATOM 625 C C . SER A 1 85 ? 14.172 -6.354 5.458 1.00 76.56 85 SER A C 1
ATOM 627 O O . SER A 1 85 ? 14.930 -7.313 5.583 1.00 76.56 85 SER A O 1
ATOM 629 N N . VAL A 1 86 ? 14.507 -5.352 4.659 1.00 75.12 86 VAL A N 1
ATOM 630 C CA . VAL A 1 86 ? 15.855 -5.218 4.088 1.00 75.12 86 VAL A CA 1
ATOM 631 C C . VAL A 1 86 ? 16.761 -4.376 4.995 1.00 75.12 86 VAL A C 1
ATOM 633 O O . VAL A 1 86 ? 17.980 -4.510 4.975 1.00 75.12 86 VAL A O 1
ATOM 636 N N . GLU A 1 87 ? 16.173 -3.536 5.851 1.00 72.06 87 GLU A N 1
ATOM 637 C CA . GLU A 1 87 ? 16.891 -2.606 6.722 1.00 72.06 87 GLU A CA 1
ATOM 638 C C . GLU A 1 87 ? 17.135 -3.246 8.105 1.00 72.06 87 GLU A C 1
ATOM 640 O O . GLU A 1 87 ? 16.162 -3.477 8.833 1.00 72.06 87 GLU A O 1
ATOM 645 N N . PRO A 1 88 ? 18.403 -3.482 8.515 1.00 67.38 88 PRO A N 1
ATOM 646 C CA . PRO A 1 88 ? 18.767 -4.213 9.738 1.00 67.38 88 PRO A CA 1
ATOM 647 C C . PRO A 1 88 ? 18.130 -3.677 11.028 1.00 67.38 88 PRO A C 1
ATOM 649 O O . PRO A 1 88 ? 17.869 -4.443 11.950 1.00 67.38 88 PRO A O 1
ATOM 652 N N . GLY A 1 89 ? 17.875 -2.365 11.093 1.00 71.44 89 GLY A N 1
ATOM 653 C CA . GLY A 1 89 ? 17.310 -1.689 12.267 1.00 71.44 89 GLY A CA 1
ATOM 654 C C . GLY A 1 89 ? 15.785 -1.771 12.403 1.00 71.44 89 GLY A C 1
ATOM 655 O O . GLY A 1 89 ? 15.258 -1.323 13.415 1.00 71.44 89 GLY A O 1
ATOM 656 N N . HIS A 1 90 ? 15.075 -2.328 11.417 1.00 64.81 90 HIS A N 1
ATOM 657 C CA . HIS A 1 90 ? 13.611 -2.478 11.428 1.00 64.81 90 HIS A CA 1
ATOM 658 C C . HIS A 1 90 ? 13.176 -3.952 11.474 1.00 64.81 90 HIS A C 1
ATOM 660 O O . HIS A 1 90 ? 12.144 -4.323 10.918 1.00 64.81 90 HIS A O 1
ATOM 666 N N . HIS A 1 91 ? 13.977 -4.807 12.116 1.00 69.88 91 HIS A N 1
ATOM 667 C CA . HIS A 1 91 ? 13.727 -6.247 12.213 1.00 69.88 91 HIS A CA 1
ATOM 668 C C . HIS A 1 91 ? 13.435 -6.706 13.636 1.00 69.88 91 HIS A C 1
ATOM 670 O O . HIS A 1 91 ? 14.257 -6.530 14.532 1.00 69.88 91 HIS A O 1
ATOM 676 N N . ASP A 1 92 ? 12.312 -7.401 13.806 1.00 80.50 92 ASP A N 1
ATOM 677 C CA . ASP A 1 92 ? 12.028 -8.227 14.981 1.00 80.50 92 ASP A CA 1
ATOM 678 C C . ASP A 1 92 ? 12.320 -9.693 14.635 1.00 80.50 92 ASP A C 1
ATOM 680 O O . ASP A 1 92 ? 11.498 -10.403 14.046 1.00 80.50 92 ASP A O 1
ATOM 684 N N . ARG A 1 93 ? 13.535 -10.131 14.975 1.00 78.94 93 ARG A N 1
ATOM 685 C CA . ARG A 1 93 ? 14.040 -11.469 14.631 1.00 78.94 93 ARG A CA 1
ATOM 686 C C . ARG A 1 93 ? 13.266 -12.577 15.342 1.00 78.94 93 ARG A C 1
ATOM 688 O O . ARG A 1 93 ? 13.003 -13.612 14.741 1.00 78.94 93 ARG A O 1
ATOM 695 N N . GLU A 1 94 ? 12.844 -12.346 16.583 1.00 84.06 94 GLU A N 1
ATOM 696 C CA . GLU A 1 94 ? 12.096 -13.337 17.362 1.00 84.06 94 GLU A CA 1
ATOM 697 C C . GLU A 1 94 ? 10.705 -13.569 16.759 1.00 84.06 94 GLU A C 1
ATOM 699 O O . GLU A 1 94 ? 10.201 -14.694 16.684 1.00 84.06 94 GLU A O 1
ATOM 704 N N . ARG A 1 95 ? 10.046 -12.503 16.296 1.00 82.56 95 ARG A N 1
ATOM 705 C CA . ARG A 1 95 ? 8.765 -12.630 15.594 1.00 82.56 95 ARG A CA 1
ATOM 706 C C . ARG A 1 95 ? 8.917 -13.326 14.242 1.00 82.56 95 ARG A C 1
ATOM 708 O O . ARG A 1 95 ? 8.082 -14.169 13.916 1.00 82.56 95 ARG A O 1
ATOM 715 N N . ALA A 1 96 ? 9.971 -13.011 13.492 1.00 84.75 96 ALA A N 1
ATOM 716 C CA . ALA A 1 96 ? 10.267 -13.655 12.215 1.00 84.75 96 ALA A CA 1
ATOM 717 C C . ALA A 1 96 ? 10.526 -15.166 12.376 1.00 84.75 96 ALA A C 1
ATOM 719 O O . ALA A 1 96 ? 9.978 -15.970 11.623 1.00 84.75 96 ALA A O 1
ATOM 720 N N . GLU A 1 97 ? 11.284 -15.576 13.395 1.00 86.25 97 GLU A N 1
ATOM 721 C CA . GLU A 1 97 ? 11.569 -16.991 13.677 1.00 86.25 97 GLU A CA 1
ATOM 722 C C . GLU A 1 97 ? 10.326 -17.778 14.106 1.00 86.25 97 GLU A C 1
ATOM 724 O O . GLU A 1 97 ? 10.138 -18.923 13.678 1.00 86.25 97 GLU A O 1
ATOM 729 N N . ARG A 1 98 ? 9.447 -17.164 14.909 1.00 86.56 98 ARG A N 1
ATOM 730 C CA . ARG A 1 98 ? 8.156 -17.762 15.283 1.00 86.56 98 ARG A CA 1
ATOM 731 C C . ARG A 1 98 ? 7.265 -17.993 14.070 1.00 86.56 98 ARG A C 1
ATOM 733 O O . ARG A 1 98 ? 6.678 -19.066 13.958 1.00 86.56 98 ARG A O 1
ATOM 740 N N . LEU A 1 99 ? 7.180 -17.014 13.165 1.00 84.38 99 LEU A N 1
ATOM 741 C CA . LEU A 1 99 ? 6.406 -17.162 11.934 1.00 84.38 99 LEU A CA 1
ATOM 742 C C . LEU A 1 99 ? 6.995 -18.270 11.060 1.00 84.38 99 LEU A C 1
ATOM 744 O O . LEU A 1 99 ? 6.258 -19.157 10.649 1.00 84.38 99 LEU A O 1
ATOM 748 N N . ARG A 1 100 ? 8.319 -18.281 10.872 1.00 85.38 100 ARG A N 1
ATOM 749 C CA . ARG A 1 100 ? 9.006 -19.304 10.079 1.00 85.38 100 ARG A CA 1
ATOM 750 C C . ARG A 1 100 ? 8.717 -20.707 10.604 1.00 85.38 100 ARG A C 1
ATOM 752 O O . ARG A 1 100 ? 8.291 -21.561 9.846 1.00 85.38 100 ARG A O 1
ATOM 759 N N . SER A 1 101 ? 8.842 -20.908 11.915 1.00 85.69 101 SER A N 1
ATOM 760 C CA . SER A 1 101 ? 8.553 -22.200 12.555 1.00 85.69 101 SER A CA 1
ATOM 761 C C . SER A 1 101 ? 7.097 -22.649 12.375 1.00 85.69 101 SER A C 1
ATOM 763 O O . SER A 1 101 ? 6.827 -23.843 12.311 1.00 85.69 101 SER A O 1
ATOM 765 N N . ALA A 1 102 ? 6.153 -21.705 12.304 1.00 82.81 102 ALA A N 1
ATOM 766 C CA . ALA A 1 102 ? 4.739 -21.995 12.068 1.00 82.81 102 ALA A CA 1
ATOM 767 C C . ALA A 1 102 ? 4.413 -22.286 10.591 1.00 82.81 102 ALA A C 1
ATOM 769 O O . ALA A 1 102 ? 3.402 -22.930 10.312 1.00 82.81 102 ALA A O 1
ATOM 770 N N . LEU A 1 103 ? 5.239 -21.807 9.655 1.00 81.38 103 LEU A N 1
ATOM 771 C CA . LEU A 1 103 ? 5.104 -22.076 8.221 1.00 81.38 103 LEU A CA 1
ATOM 772 C C . LEU A 1 103 ? 5.695 -23.440 7.815 1.00 81.38 103 LEU A C 1
ATOM 774 O O . LEU A 1 103 ? 5.262 -23.987 6.800 1.00 81.38 103 LEU A O 1
ATOM 778 N N . GLY A 1 104 ? 6.599 -24.004 8.628 1.00 70.88 104 GLY A N 1
ATOM 779 C CA . GLY A 1 104 ? 7.298 -25.274 8.381 1.00 70.88 104 GLY A CA 1
ATOM 780 C C . GLY A 1 104 ? 8.669 -25.062 7.759 1.00 70.88 104 GLY A C 1
ATOM 781 O O . GLY A 1 104 ? 9.02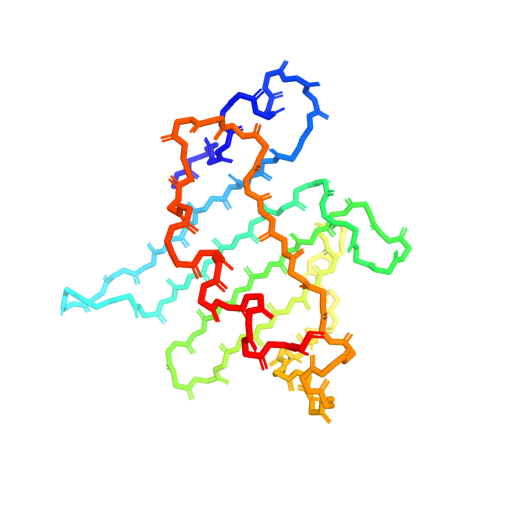3 -25.872 6.875 1.00 70.88 104 GLY A O 1
#

pLDDT: mean 91.37, std 7.99, range [64.81, 98.56]

Secondary structure (DSSP, 8-state):
-TTBTHHHHHHTS--BEEEEEEETTEEEEEEEEETTS-BTTBS-EEEEEETTTEEEEEETT-TTSPPEEP------GGG------SSGGG--HHHHHHHHHHH-

Mean predicted aligned error: 5.15 Å

Foldseek 3Di:
DCWAPVVCVVVVHWTWGKDFDDDPNDTQKIWIKIQCDDDVPARTKIKMAGVPPAIWIDRPVCPVDDTDGDDDDPDQLLPDDDDADPDPVPGDVVVSVVSVVVSD

Nearest PDB structures (foldseek):
  1ka0-assembly1_A  TM=8.481E-01  e=1.458E-05  Saccharomyces cerevisiae
  4o7i-assembly1_A  TM=8.516E-01  e=2.979E-05  Entamoeba histolytica
  2x5h-assembly2_B  TM=3.780E-01  e=3.098E+00  Sulfolobus islandicus rudivirus 1 variant XX